Protein AF-W2TR23-F1 (afdb_monomer)

Radius of gyration: 15.1 Å; Cα contacts (8 Å, |Δi|>4): 56; chains: 1; bounding box: 31×30×42 Å

pLDDT: mean 83.9, std 17.19, range [39.22, 98.38]

Organism: Necator americanus (NCBI:txid51031)

InterPro domains:
  IPR002659 Glycosyl transferase, family 31 [PF01762] (8-70)

Structure (mmCIF, N/CA/C/O backbone):
data_AF-W2TR23-F1
#
_entry.id   AF-W2TR23-F1
#
loop_
_atom_site.group_PDB
_atom_site.id
_atom_site.type_symbol
_atom_site.label_atom_id
_atom_site.label_alt_id
_atom_site.label_comp_id
_atom_site.label_asym_id
_atom_site.label_entity_id
_atom_site.label_seq_id
_atom_site.pdbx_PDB_ins_code
_atom_site.Cartn_x
_atom_site.Cartn_y
_atom_site.Cartn_z
_atom_site.occupancy
_atom_site.B_iso_or_equiv
_atom_site.auth_seq_id
_atom_site.auth_comp_id
_atom_site.auth_asym_id
_atom_site.auth_atom_id
_atom_site.pdbx_PDB_model_num
ATOM 1 N N . MET A 1 1 ? 5.341 4.712 29.276 1.00 39.22 1 MET A N 1
ATOM 2 C CA . MET A 1 1 ? 4.993 3.278 29.265 1.00 39.22 1 MET A CA 1
ATOM 3 C C . MET A 1 1 ? 4.666 2.946 27.822 1.00 39.22 1 MET A C 1
ATOM 5 O O . MET A 1 1 ? 3.618 3.366 27.363 1.00 39.22 1 MET A O 1
ATOM 9 N N . LEU A 1 2 ? 5.593 2.336 27.082 1.00 48.56 2 LEU A N 1
ATOM 10 C CA . LEU A 1 2 ? 5.356 1.888 25.705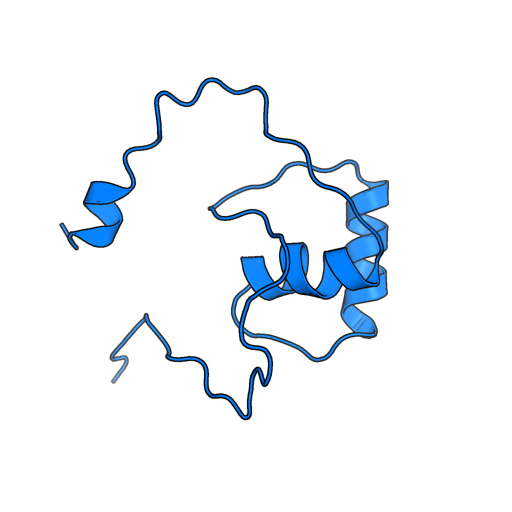 1.00 48.56 2 LEU A CA 1
ATOM 11 C C . LEU A 1 2 ? 5.299 0.358 25.719 1.00 48.56 2 LEU A C 1
ATOM 13 O O . LEU A 1 2 ? 6.357 -0.267 25.691 1.00 48.56 2 LEU A O 1
ATOM 17 N N . PRO A 1 3 ? 4.113 -0.257 25.842 1.00 48.19 3 PRO A N 1
ATOM 18 C CA . PRO A 1 3 ? 3.969 -1.684 25.647 1.00 48.19 3 PRO A CA 1
ATOM 19 C C . PRO A 1 3 ? 3.217 -1.958 24.336 1.00 48.19 3 PRO A C 1
ATOM 21 O O . PRO A 1 3 ? 2.160 -1.382 24.088 1.00 48.19 3 PRO A O 1
ATOM 24 N N . ASN A 1 4 ? 3.753 -2.903 23.561 1.00 46.12 4 ASN A N 1
ATOM 25 C CA . ASN A 1 4 ? 3.141 -3.592 22.415 1.00 46.12 4 ASN A CA 1
ATOM 26 C C . ASN A 1 4 ? 3.333 -2.903 21.050 1.00 46.12 4 ASN A C 1
ATOM 28 O O . ASN A 1 4 ? 2.487 -2.151 20.582 1.00 46.12 4 ASN A O 1
ATOM 32 N N . PHE A 1 5 ? 4.437 -3.240 20.373 1.00 57.00 5 PHE A N 1
ATOM 33 C CA . PHE A 1 5 ? 4.695 -2.884 18.966 1.00 57.00 5 PHE A CA 1
ATOM 34 C C . PHE A 1 5 ? 3.711 -3.549 17.977 1.00 57.00 5 PHE A C 1
ATOM 36 O O . PHE A 1 5 ? 3.579 -3.098 16.845 1.00 57.00 5 PHE A O 1
ATOM 43 N N . PHE A 1 6 ? 2.984 -4.587 18.404 1.00 62.59 6 PHE A N 1
ATOM 44 C CA . PHE A 1 6 ? 1.953 -5.249 17.604 1.00 62.59 6 PHE A CA 1
ATOM 45 C C . PHE A 1 6 ? 0.572 -4.712 17.983 1.00 62.59 6 PHE A C 1
ATOM 47 O O . PHE A 1 6 ? -0.034 -5.139 18.969 1.00 62.59 6 PHE A O 1
ATOM 54 N N . ARG A 1 7 ? 0.084 -3.739 17.211 1.00 76.25 7 ARG A N 1
ATOM 55 C CA . ARG A 1 7 ? -1.267 -3.187 17.353 1.00 76.25 7 ARG A CA 1
ATOM 56 C C . ARG A 1 7 ? -2.264 -4.044 16.569 1.00 76.25 7 ARG A C 1
ATOM 58 O O . ARG A 1 7 ? -2.051 -4.357 15.404 1.00 76.25 7 ARG A O 1
ATOM 65 N N . TYR A 1 8 ? -3.364 -4.402 17.222 1.00 85.88 8 TYR A N 1
ATOM 66 C CA . TYR A 1 8 ? -4.500 -5.075 16.594 1.00 85.88 8 TYR A CA 1
ATOM 67 C C . TYR A 1 8 ? -5.311 -4.091 15.738 1.00 85.88 8 TYR A C 1
ATOM 69 O O . TYR A 1 8 ? -5.493 -2.942 16.139 1.00 85.88 8 TYR A O 1
ATOM 77 N N . ILE A 1 9 ? -5.806 -4.553 14.586 1.00 89.75 9 ILE A N 1
ATOM 78 C CA . ILE A 1 9 ? -6.669 -3.779 13.684 1.00 89.75 9 ILE A CA 1
ATOM 79 C C . ILE A 1 9 ? -8.121 -4.151 13.968 1.00 89.75 9 ILE A C 1
ATOM 81 O O . ILE A 1 9 ? -8.505 -5.318 13.893 1.00 89.75 9 ILE A O 1
ATOM 85 N N . THR A 1 10 ? -8.931 -3.156 14.306 1.00 91.25 10 THR A N 1
ATOM 86 C CA . THR A 1 10 ? -10.362 -3.346 14.554 1.00 91.25 10 THR A CA 1
ATOM 87 C C . THR A 1 10 ? -11.168 -3.352 13.253 1.00 91.25 10 THR A C 1
ATOM 89 O O . THR A 1 10 ? -10.755 -2.788 12.242 1.00 91.25 10 THR A O 1
ATOM 92 N N . MET A 1 11 ? -12.370 -3.937 13.290 1.00 91.75 11 MET A N 1
ATOM 93 C CA . MET A 1 11 ? -13.291 -3.916 12.141 1.00 91.75 11 MET A CA 1
ATOM 94 C C . MET A 1 11 ? -13.828 -2.509 11.832 1.00 91.75 11 MET A C 1
ATOM 96 O O . MET A 1 11 ? -14.323 -2.275 10.736 1.00 91.75 11 MET A O 1
ATOM 100 N N . GLU A 1 12 ? -13.754 -1.581 12.790 1.00 91.31 12 GLU A N 1
ATOM 101 C CA . GLU A 1 12 ? -14.088 -0.170 12.567 1.00 91.31 12 GLU A CA 1
ATOM 102 C C . GLU A 1 12 ? -12.991 0.532 11.753 1.00 91.31 12 GLU A C 1
ATOM 104 O O . GLU A 1 12 ? -13.296 1.293 10.840 1.00 91.31 12 GLU A O 1
ATOM 109 N N . GLU A 1 13 ? -11.718 0.229 12.033 1.00 90.31 13 GLU A N 1
ATOM 110 C CA . GLU A 1 13 ? -10.572 0.759 11.281 1.00 90.31 13 GLU A CA 1
ATOM 111 C C . GLU A 1 13 ? -10.454 0.135 9.884 1.00 90.31 13 GLU A C 1
ATOM 113 O O . GLU A 1 13 ? -10.091 0.821 8.930 1.00 90.31 13 GLU A O 1
ATOM 118 N N . TYR A 1 14 ? -10.747 -1.162 9.750 1.00 92.81 14 TYR A N 1
ATOM 119 C CA . TYR A 1 14 ? -10.716 -1.867 8.472 1.00 92.81 14 TYR A CA 1
ATOM 120 C C . TYR A 1 14 ? -11.859 -2.893 8.386 1.00 92.81 14 TYR A C 1
ATOM 122 O O . TYR A 1 14 ? -11.739 -3.996 8.921 1.00 92.81 14 TYR A O 1
ATOM 130 N N . PRO A 1 15 ? -12.974 -2.571 7.703 1.00 93.69 15 PRO A N 1
AT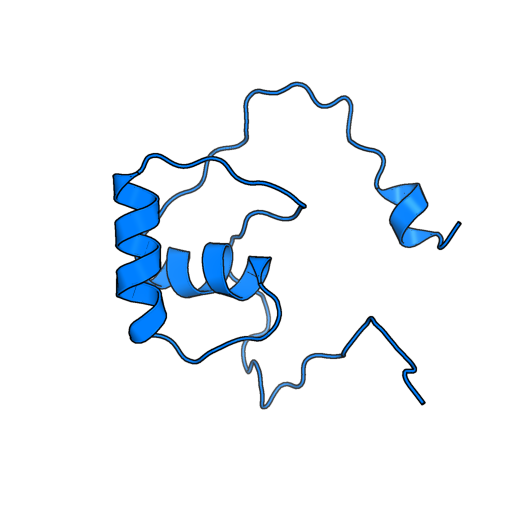OM 131 C CA . PRO A 1 15 ? -14.174 -3.412 7.708 1.00 93.69 15 PRO A CA 1
ATOM 132 C C . PRO A 1 15 ? -14.092 -4.622 6.767 1.00 93.69 15 PRO A C 1
ATOM 134 O O . PRO A 1 15 ? -15.034 -5.416 6.694 1.00 93.69 15 PRO A O 1
ATOM 137 N N . TYR A 1 16 ? -13.001 -4.768 6.011 1.00 93.44 16 TYR A N 1
ATOM 138 C CA . TYR A 1 16 ? -12.846 -5.856 5.050 1.00 93.44 16 TYR A CA 1
ATOM 139 C C . TYR A 1 16 ? -12.176 -7.072 5.684 1.00 93.44 16 TYR A C 1
ATOM 141 O O . TYR A 1 16 ? -11.320 -6.971 6.557 1.00 93.44 16 TYR A O 1
ATOM 149 N N . LYS A 1 17 ? -12.555 -8.255 5.195 1.00 93.81 17 LYS A N 1
ATOM 150 C CA . LYS A 1 17 ? -12.053 -9.533 5.712 1.00 93.81 17 LYS A CA 1
ATOM 151 C C . LYS A 1 17 ? -10.585 -9.802 5.361 1.00 93.81 17 LYS A C 1
ATOM 153 O O . LYS A 1 17 ? -9.911 -10.508 6.103 1.00 93.81 17 LYS A O 1
ATOM 158 N N . PHE A 1 18 ? -10.118 -9.293 4.223 1.00 94.06 18 PHE A N 1
ATOM 159 C CA . PHE A 1 18 ? -8.773 -9.527 3.707 1.00 94.06 1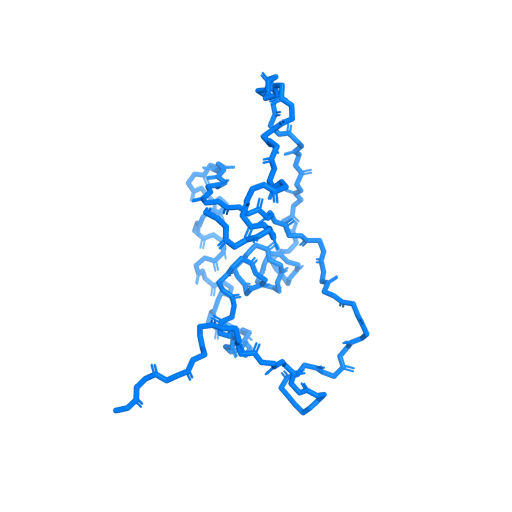8 PHE A CA 1
ATOM 160 C C . PHE A 1 18 ? -8.170 -8.212 3.234 1.00 94.06 18 PHE A C 1
ATOM 162 O O . PHE A 1 18 ? -8.887 -7.382 2.672 1.00 94.06 18 PHE A O 1
ATOM 169 N N . PHE A 1 19 ? -6.865 -8.055 3.443 1.00 94.56 19 PHE A N 1
ATOM 170 C CA . PHE A 1 19 ? -6.104 -6.978 2.823 1.00 94.56 19 PHE A CA 1
ATOM 171 C C . PHE A 1 19 ? -6.026 -7.192 1.304 1.00 94.56 19 PHE A C 1
ATOM 173 O O . PHE A 1 19 ? -6.118 -8.338 0.848 1.00 94.56 19 PHE A O 1
ATOM 180 N N . PRO A 1 20 ? -5.897 -6.112 0.511 1.00 95.56 20 PRO A N 1
ATOM 181 C CA . PRO A 1 20 ? -5.561 -6.233 -0.905 1.00 95.56 20 PRO A CA 1
ATOM 182 C C . PRO A 1 20 ? -4.191 -6.898 -1.079 1.00 95.56 20 PRO A C 1
ATOM 184 O O . PRO A 1 20 ? -3.471 -7.095 -0.107 1.00 95.56 20 PRO A O 1
ATOM 187 N N . GLU A 1 21 ? -3.830 -7.233 -2.313 1.00 94.94 21 GLU A N 1
ATOM 188 C CA . GLU A 1 21 ? -2.449 -7.593 -2.641 1.00 94.94 21 GLU A CA 1
ATOM 189 C C . GLU A 1 21 ? -1.510 -6.433 -2.283 1.00 94.94 21 GLU A C 1
ATOM 191 O O . GLU A 1 21 ? -1.850 -5.278 -2.528 1.00 94.94 21 GLU A O 1
ATOM 196 N N . TYR A 1 22 ? -0.380 -6.741 -1.646 1.00 94.62 22 TYR A N 1
ATOM 197 C CA . TYR A 1 22 ? 0.606 -5.764 -1.186 1.00 94.62 22 TYR A CA 1
ATOM 198 C C . TYR A 1 22 ? 1.996 -6.405 -1.133 1.00 94.62 22 TYR A C 1
ATOM 200 O O . TYR A 1 22 ? 2.124 -7.631 -1.060 1.00 94.62 22 TYR A O 1
ATOM 208 N N . CYS A 1 23 ? 3.044 -5.583 -1.126 1.00 91.62 23 CYS A N 1
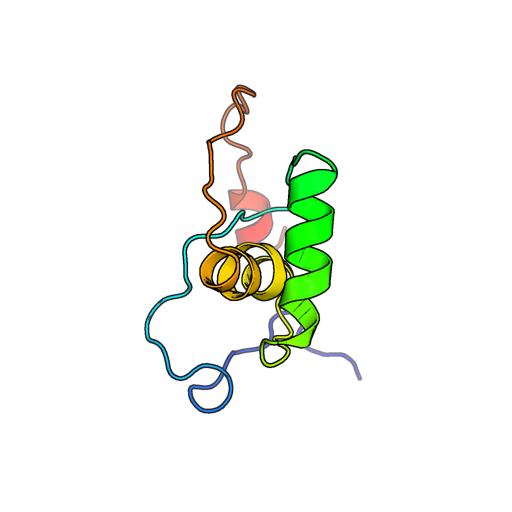ATOM 209 C CA . CYS A 1 23 ? 4.411 -6.050 -0.922 1.00 91.62 23 CYS A CA 1
ATOM 210 C C . CYS A 1 23 ? 4.696 -6.156 0.578 1.00 91.62 23 CYS A C 1
ATOM 212 O O . CYS A 1 23 ? 4.777 -5.143 1.264 1.00 91.62 23 CYS A O 1
ATOM 214 N N . LEU A 1 24 ? 4.855 -7.379 1.087 1.00 86.75 24 LEU A N 1
ATOM 215 C CA . LEU A 1 24 ? 5.290 -7.611 2.464 1.00 86.75 24 LEU A CA 1
ATOM 216 C C . LEU A 1 24 ? 6.815 -7.491 2.561 1.00 86.75 24 LEU A C 1
ATOM 218 O O . LEU A 1 24 ? 7.526 -8.261 1.914 1.00 86.75 24 LEU A O 1
ATOM 222 N N . GLY A 1 25 ? 7.306 -6.615 3.436 1.00 77.56 25 GLY A N 1
ATOM 223 C CA . GLY A 1 25 ? 8.714 -6.585 3.828 1.00 77.56 25 GLY A CA 1
ATOM 224 C C . GLY A 1 25 ? 9.344 -5.201 3.757 1.00 77.56 25 GLY A C 1
ATOM 225 O O . GLY A 1 25 ? 8.716 -4.221 3.386 1.00 77.56 25 GLY A O 1
ATOM 226 N N . ASP A 1 26 ? 10.631 -5.136 4.089 1.00 78.56 26 ASP A N 1
ATOM 227 C CA . ASP A 1 26 ? 11.332 -3.865 4.312 1.00 78.56 26 ASP A CA 1
ATOM 228 C C . ASP A 1 26 ? 11.540 -3.019 3.042 1.00 78.56 26 ASP A C 1
ATOM 230 O O . ASP A 1 26 ? 11.958 -1.861 3.127 1.00 78.56 26 ASP A O 1
ATOM 234 N N . MET A 1 27 ? 11.330 -3.594 1.852 1.00 84.62 27 MET A N 1
ATOM 235 C CA . MET A 1 27 ? 11.620 -2.928 0.585 1.00 84.62 27 MET A CA 1
ATOM 236 C C . MET A 1 27 ? 10.759 -3.447 -0.569 1.00 84.62 27 MET A C 1
ATOM 238 O O . MET A 1 27 ? 10.599 -4.649 -0.762 1.00 84.62 27 MET A O 1
ATOM 242 N N . TYR A 1 28 ? 10.324 -2.517 -1.417 1.00 90.38 28 TYR A N 1
ATOM 243 C CA . TYR A 1 28 ? 9.809 -2.771 -2.760 1.00 90.38 28 TYR A CA 1
ATOM 244 C C . TYR A 1 28 ? 10.554 -1.894 -3.775 1.00 90.38 28 TYR A C 1
ATOM 246 O O . TYR A 1 28 ? 11.189 -0.896 -3.423 1.00 90.38 28 TYR A O 1
ATOM 254 N N . VAL A 1 29 ? 10.493 -2.267 -5.053 1.00 91.38 29 VAL A N 1
ATOM 255 C CA . VAL A 1 29 ? 11.121 -1.515 -6.146 1.00 91.38 29 VAL A CA 1
ATOM 256 C C . VAL A 1 29 ? 10.047 -1.111 -7.141 1.00 91.38 29 VAL A C 1
ATOM 258 O O . VAL A 1 29 ? 9.269 -1.945 -7.591 1.00 91.38 29 VAL A O 1
ATOM 261 N N . ALA A 1 30 ? 10.027 0.164 -7.517 1.00 93.31 30 ALA A N 1
ATOM 262 C CA . ALA A 1 30 ? 9.146 0.669 -8.557 1.00 93.31 30 ALA A CA 1
ATOM 263 C C . ALA A 1 30 ? 9.831 1.775 -9.362 1.00 93.31 30 ALA A C 1
ATOM 265 O O . ALA A 1 30 ? 10.780 2.419 -8.907 1.00 93.31 30 ALA A O 1
ATOM 266 N N . ILE A 1 31 ? 9.338 2.008 -10.577 1.00 96.31 31 ILE A N 1
ATOM 267 C CA . ILE A 1 31 ? 9.801 3.119 -11.408 1.00 96.31 31 ILE A CA 1
ATOM 268 C C . ILE A 1 31 ? 9.276 4.460 -10.863 1.00 96.31 31 ILE A C 1
ATOM 270 O O . ILE A 1 31 ? 8.201 4.497 -10.257 1.00 96.31 31 ILE A O 1
ATOM 274 N N . PRO A 1 32 ? 9.974 5.588 -11.109 1.00 97.81 32 PRO A N 1
ATOM 275 C CA . PRO A 1 32 ? 9.582 6.887 -10.560 1.00 97.81 32 PRO A CA 1
ATOM 276 C C . PRO A 1 32 ? 8.141 7.309 -10.876 1.00 97.81 32 PRO A C 1
ATOM 278 O O . PRO A 1 32 ? 7.497 7.937 -10.040 1.00 97.81 32 PRO A O 1
ATOM 281 N N . SER A 1 33 ? 7.611 6.949 -12.051 1.00 97.75 33 SER A N 1
ATOM 282 C CA . SER A 1 33 ? 6.222 7.251 -12.419 1.00 97.75 33 SER A CA 1
ATOM 283 C C . SER A 1 33 ? 5.215 6.525 -11.530 1.00 97.75 33 SER A C 1
ATOM 285 O O . SER A 1 33 ? 4.251 7.139 -11.097 1.00 97.75 33 SER A O 1
ATOM 287 N N . THR A 1 34 ? 5.462 5.255 -11.201 1.00 97.44 34 THR A N 1
ATOM 288 C CA . THR A 1 34 ? 4.610 4.477 -10.292 1.00 97.44 34 THR A CA 1
ATOM 289 C C . THR A 1 34 ? 4.618 5.083 -8.892 1.00 97.44 34 THR A C 1
ATOM 291 O O . THR A 1 34 ? 3.562 5.248 -8.290 1.00 97.44 34 THR A O 1
ATOM 294 N N . ILE A 1 35 ? 5.792 5.493 -8.395 1.00 97.19 35 ILE A N 1
ATOM 295 C CA . ILE A 1 35 ? 5.906 6.178 -7.099 1.00 97.19 35 ILE A CA 1
ATOM 296 C C . ILE A 1 35 ? 5.151 7.514 -7.104 1.00 97.19 35 ILE A C 1
ATOM 298 O O . ILE A 1 35 ? 4.489 7.845 -6.122 1.00 97.19 35 ILE A O 1
ATOM 302 N N . ALA A 1 36 ? 5.206 8.275 -8.201 1.00 98.06 36 ALA A N 1
ATOM 303 C CA . ALA A 1 36 ? 4.435 9.509 -8.337 1.00 98.06 36 ALA A CA 1
ATOM 304 C C . ALA A 1 36 ? 2.921 9.241 -8.305 1.00 98.06 36 ALA A C 1
ATOM 306 O O . ALA A 1 36 ? 2.206 9.922 -7.576 1.00 98.06 36 ALA A O 1
ATOM 307 N N . THR A 1 37 ? 2.448 8.210 -9.011 1.00 98.31 37 THR A N 1
ATOM 308 C CA . THR A 1 37 ? 1.037 7.800 -8.981 1.00 98.31 37 THR A CA 1
ATOM 309 C C . THR A 1 37 ? 0.589 7.401 -7.574 1.00 98.31 37 THR A C 1
ATOM 311 O O . THR A 1 37 ? -0.448 7.873 -7.119 1.00 98.31 37 THR A O 1
ATOM 314 N N . LEU A 1 38 ? 1.384 6.604 -6.848 1.00 97.69 38 LEU A N 1
ATOM 315 C CA . LEU A 1 38 ? 1.096 6.247 -5.451 1.00 97.69 38 LEU A CA 1
ATOM 316 C C . LEU A 1 38 ? 1.017 7.484 -4.552 1.00 97.69 38 LEU A C 1
ATOM 318 O O . LEU A 1 38 ? 0.107 7.610 -3.737 1.00 97.69 38 LEU A O 1
ATOM 322 N N . ARG A 1 39 ? 1.960 8.419 -4.703 1.00 97.25 39 ARG A N 1
ATOM 323 C CA . ARG A 1 39 ? 1.967 9.669 -3.938 1.00 97.25 39 ARG A CA 1
ATOM 324 C C . ARG A 1 39 ? 0.687 10.465 -4.173 1.00 97.25 39 ARG A C 1
ATOM 326 O O . ARG A 1 39 ? 0.099 10.942 -3.205 1.00 97.25 39 ARG A O 1
ATOM 333 N N . ASP A 1 40 ? 0.276 10.631 -5.422 1.00 98.12 40 ASP A N 1
ATOM 334 C CA . ASP A 1 40 ? -0.908 11.419 -5.751 1.00 98.12 40 ASP A CA 1
ATOM 335 C C . ASP A 1 40 ? -2.175 10.742 -5.203 1.00 98.12 40 ASP A C 1
ATOM 337 O O . ASP A 1 40 ? -2.967 11.403 -4.525 1.00 98.12 40 ASP A O 1
ATOM 341 N N . GLU A 1 41 ? -2.295 9.421 -5.373 1.00 98.38 41 GLU A N 1
ATOM 342 C CA . GLU A 1 41 ? -3.448 8.640 -4.907 1.00 98.38 41 GLU A CA 1
ATOM 343 C C . GLU A 1 41 ? -3.530 8.521 -3.379 1.00 98.38 41 GLU A C 1
ATOM 345 O O . GLU A 1 41 ? -4.620 8.453 -2.814 1.00 98.38 41 GLU A O 1
ATOM 350 N N . SER A 1 42 ? -2.401 8.606 -2.668 1.00 97.50 42 SER A N 1
ATOM 351 C CA . SER A 1 42 ? -2.383 8.586 -1.198 1.00 97.50 42 SER A CA 1
ATOM 352 C C . SER A 1 42 ? -3.197 9.709 -0.543 1.00 97.50 42 SER A C 1
ATOM 354 O O . SER A 1 42 ? -3.605 9.575 0.609 1.00 97.50 42 SER A O 1
ATOM 356 N N . ASN A 1 43 ? -3.480 10.794 -1.274 1.00 97.19 43 ASN A N 1
ATOM 357 C CA . ASN A 1 43 ? -4.318 11.894 -0.791 1.00 97.19 43 ASN A CA 1
ATOM 358 C C . ASN A 1 43 ? -5.824 11.611 -0.922 1.00 97.19 43 ASN A C 1
ATOM 360 O O . ASN A 1 43 ? -6.626 12.331 -0.327 1.00 97.19 43 ASN A O 1
ATOM 364 N N . ASN A 1 44 ? -6.209 10.600 -1.705 1.00 97.62 44 ASN A N 1
ATOM 365 C CA . ASN A 1 44 ? -7.602 10.273 -2.018 1.00 97.62 44 ASN A CA 1
ATOM 366 C C . ASN A 1 44 ? -8.149 9.126 -1.158 1.00 97.62 44 ASN A C 1
ATOM 368 O O . ASN A 1 44 ? -9.364 8.928 -1.096 1.00 97.62 44 ASN A O 1
ATOM 372 N N . VAL A 1 45 ? -7.274 8.390 -0.470 1.00 95.25 45 VAL A N 1
ATOM 373 C CA . VAL A 1 45 ? -7.653 7.252 0.370 1.00 95.25 45 VAL A CA 1
ATOM 374 C C . VAL A 1 45 ? -7.592 7.587 1.866 1.00 95.25 45 VAL A C 1
ATOM 376 O O . VAL A 1 45 ? -6.748 8.376 2.299 1.00 95.25 45 VAL A O 1
ATOM 379 N N . PRO A 1 46 ? -8.452 6.980 2.705 1.00 93.69 46 PRO A N 1
ATOM 380 C CA . PRO A 1 46 ? -8.337 7.104 4.153 1.00 93.69 46 PRO A CA 1
ATOM 381 C C . PRO A 1 46 ? -7.003 6.547 4.658 1.00 93.69 46 PRO A C 1
ATOM 383 O O . PRO A 1 46 ? -6.614 5.435 4.301 1.00 93.69 46 PRO A O 1
ATOM 386 N N . PHE A 1 47 ? -6.330 7.304 5.525 1.00 93.88 47 PHE A N 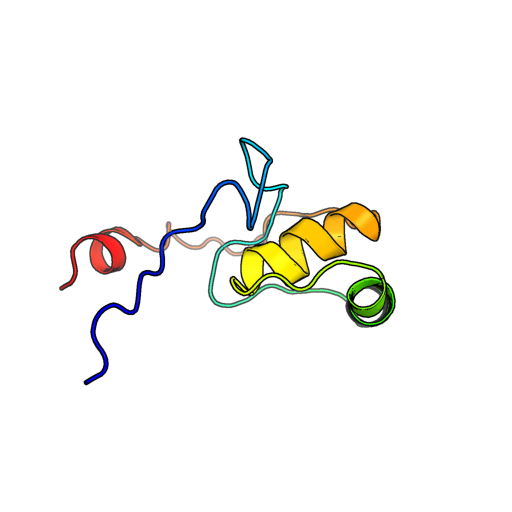1
ATOM 387 C CA . PHE A 1 47 ? -5.062 6.886 6.118 1.00 93.88 47 PHE A CA 1
ATOM 388 C C . PHE A 1 47 ? -5.201 5.570 6.894 1.00 93.88 47 PHE A C 1
ATOM 390 O O . PHE A 1 47 ? -6.103 5.413 7.721 1.00 93.88 47 PHE A O 1
ATOM 397 N N . PHE A 1 48 ? -4.249 4.663 6.676 1.00 94.06 48 PHE A N 1
ATOM 398 C CA . PHE A 1 48 ? -4.119 3.412 7.408 1.00 94.06 48 PHE A CA 1
ATOM 399 C C . PHE A 1 48 ? -2.702 3.289 7.977 1.00 94.06 48 PHE A C 1
ATOM 401 O O . PHE A 1 48 ? -1.728 3.627 7.315 1.00 94.06 48 PHE A O 1
ATOM 408 N N . TRP A 1 49 ? -2.580 2.849 9.232 1.00 91.75 49 TRP A N 1
ATOM 409 C CA . TRP A 1 49 ? -1.323 2.989 9.980 1.00 91.75 49 TRP A CA 1
ATOM 410 C C . TRP A 1 49 ? -0.255 1.946 9.628 1.00 91.75 49 TRP A C 1
ATOM 412 O O . TRP A 1 49 ? 0.917 2.168 9.925 1.00 91.75 49 TRP A O 1
ATOM 422 N N . VAL A 1 50 ? -0.646 0.810 9.044 1.00 91.75 50 VAL A N 1
ATOM 423 C CA . VAL A 1 50 ? 0.304 -0.218 8.601 1.00 91.75 50 VAL A CA 1
ATOM 424 C C . VAL A 1 50 ? 0.799 0.163 7.214 1.00 91.75 50 VAL A C 1
ATOM 426 O O . VAL A 1 50 ? 0.041 0.046 6.255 1.00 91.75 50 VAL A O 1
ATOM 429 N N . ASP A 1 51 ? 2.047 0.620 7.127 1.00 91.75 51 ASP A N 1
ATOM 430 C CA . ASP A 1 51 ? 2.612 1.233 5.918 1.00 91.75 51 ASP A CA 1
ATOM 431 C C . ASP A 1 51 ? 2.508 0.333 4.680 1.00 91.75 51 ASP A C 1
ATOM 433 O O . ASP A 1 51 ? 1.877 0.737 3.707 1.00 91.75 51 ASP A O 1
ATOM 437 N N . ASP A 1 52 ? 2.999 -0.910 4.741 1.00 92.56 52 ASP A N 1
ATOM 438 C CA . ASP A 1 52 ? 2.960 -1.849 3.607 1.00 92.56 52 ASP A CA 1
ATOM 439 C C . ASP A 1 52 ? 1.531 -2.063 3.081 1.00 92.56 52 ASP A C 1
ATOM 441 O O . ASP A 1 52 ? 1.288 -2.044 1.872 1.00 92.56 52 ASP A O 1
ATOM 445 N N . ILE A 1 53 ? 0.562 -2.199 3.996 1.00 94.81 53 ILE A N 1
ATOM 446 C CA . ILE A 1 53 ? -0.859 -2.369 3.660 1.00 94.81 53 ILE A CA 1
ATOM 447 C C . ILE A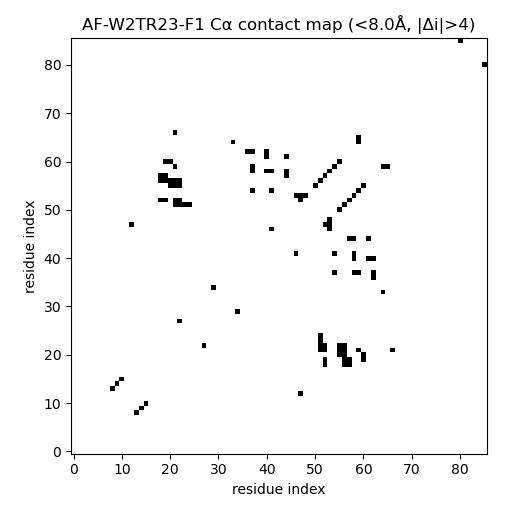 1 53 ? -1.440 -1.066 3.109 1.00 94.81 53 ILE A C 1
ATOM 449 O O . ILE A 1 53 ? -2.278 -1.100 2.212 1.00 94.81 53 ILE A O 1
ATOM 453 N N . PHE A 1 54 ? -1.034 0.085 3.638 1.00 95.94 54 PHE A N 1
ATOM 454 C CA . PHE A 1 54 ? -1.523 1.379 3.187 1.00 95.94 54 PHE A CA 1
ATOM 455 C C . PHE A 1 54 ? -0.988 1.715 1.796 1.00 95.94 54 PHE A C 1
ATOM 457 O O . PHE A 1 54 ? -1.774 1.852 0.863 1.00 95.94 54 PHE A O 1
ATOM 464 N N . THR A 1 55 ? 0.331 1.810 1.642 1.00 95.56 55 THR A N 1
ATOM 465 C CA . THR A 1 55 ? 0.991 2.301 0.428 1.00 95.56 55 THR A CA 1
ATOM 466 C C . THR A 1 55 ? 0.948 1.280 -0.702 1.00 95.56 55 THR A C 1
ATOM 468 O O . THR A 1 55 ? 0.443 1.576 -1.782 1.00 95.56 55 THR A O 1
ATOM 471 N N . THR A 1 56 ? 1.424 0.058 -0.468 1.00 96.56 56 THR A N 1
ATOM 472 C CA . THR A 1 56 ? 1.460 -0.976 -1.515 1.00 96.56 56 THR A CA 1
ATOM 473 C C . THR A 1 56 ? 0.197 -1.824 -1.571 1.00 96.56 56 THR A C 1
ATOM 475 O O . THR A 1 56 ? 0.022 -2.563 -2.523 1.00 96.56 56 THR A O 1
ATOM 478 N N . GLY A 1 57 ? -0.711 -1.703 -0.604 1.00 96.75 57 GLY A N 1
ATOM 479 C CA . GLY A 1 57 ? -2.004 -2.380 -0.644 1.00 96.75 57 GLY A CA 1
ATOM 480 C C . GLY A 1 57 ? -3.138 -1.474 -1.113 1.00 96.75 57 GLY A C 1
ATOM 481 O O . GLY A 1 57 ? -3.604 -1.549 -2.247 1.00 96.75 57 GLY A O 1
ATOM 482 N N . ILE A 1 58 ? -3.635 -0.637 -0.203 1.00 97.56 58 ILE A N 1
ATOM 483 C CA . ILE A 1 58 ? -4.838 0.178 -0.401 1.00 97.56 58 ILE A CA 1
ATOM 484 C C . ILE A 1 58 ? -4.607 1.218 -1.498 1.00 97.56 58 ILE A C 1
ATOM 486 O O . ILE A 1 58 ? -5.356 1.239 -2.471 1.00 97.56 58 ILE A O 1
ATOM 490 N N . VAL A 1 59 ? -3.563 2.043 -1.372 1.00 98.06 59 VAL A N 1
ATOM 491 C CA . VAL A 1 59 ? -3.243 3.097 -2.348 1.00 98.06 59 VAL A CA 1
ATOM 492 C C . VAL A 1 59 ? -2.952 2.482 -3.716 1.00 98.06 59 VAL A C 1
ATOM 494 O O . VAL A 1 59 ? -3.494 2.938 -4.716 1.00 98.06 59 VAL A O 1
ATOM 497 N N . ALA A 1 60 ? -2.144 1.420 -3.774 1.00 97.75 60 ALA A N 1
ATOM 498 C CA . ALA A 1 60 ? -1.816 0.755 -5.033 1.00 97.75 60 ALA A CA 1
ATOM 499 C C . ALA A 1 60 ? -3.043 0.164 -5.742 1.00 97.75 60 ALA A C 1
ATOM 501 O O . ALA A 1 60 ? -3.159 0.294 -6.963 1.00 97.75 60 ALA A O 1
ATOM 502 N N . ARG A 1 61 ? -3.978 -0.434 -4.990 1.00 97.75 61 ARG A N 1
ATOM 503 C CA . ARG A 1 61 ? -5.238 -0.944 -5.541 1.00 97.75 61 ARG A CA 1
ATOM 504 C C . ARG A 1 61 ? -6.075 0.174 -6.156 1.00 97.75 61 ARG A C 1
ATOM 506 O O . ARG A 1 61 ? -6.534 0.013 -7.284 1.00 97.75 61 ARG A O 1
ATOM 513 N N . GLU A 1 62 ? -6.280 1.279 -5.438 1.00 97.88 62 GLU A N 1
ATOM 514 C CA . GLU A 1 62 ? -7.066 2.412 -5.956 1.00 97.88 62 GLU A CA 1
ATOM 515 C C . GLU A 1 62 ? -6.364 3.094 -7.145 1.00 97.88 62 GLU A C 1
ATOM 517 O O . GLU A 1 62 ? -7.016 3.499 -8.104 1.00 97.88 62 GLU A O 1
ATOM 522 N N . ALA A 1 63 ? -5.028 3.110 -7.149 1.00 97.56 63 ALA A N 1
ATOM 523 C CA . ALA A 1 63 ? -4.209 3.597 -8.257 1.00 97.56 63 ALA A CA 1
ATOM 524 C C . ALA A 1 63 ? -4.163 2.653 -9.479 1.00 97.56 63 ALA A C 1
ATOM 526 O O . ALA A 1 63 ? -3.620 3.031 -10.519 1.00 97.56 63 ALA A O 1
ATOM 527 N N . GLY A 1 64 ? -4.686 1.424 -9.374 1.00 97.44 64 GLY A N 1
ATOM 528 C CA . GLY A 1 64 ? -4.641 0.426 -10.447 1.00 97.44 64 GLY A CA 1
ATOM 529 C C . GLY A 1 64 ? -3.233 -0.098 -10.762 1.00 97.44 64 GLY A C 1
ATOM 530 O O . GLY A 1 64 ? -2.941 -0.420 -11.914 1.00 97.44 64 GLY A O 1
ATOM 531 N N . ILE A 1 65 ? -2.349 -0.151 -9.763 1.00 96.75 65 ILE A N 1
ATOM 532 C CA . ILE A 1 65 ? -0.974 -0.649 -9.897 1.00 96.75 65 ILE A CA 1
ATOM 533 C C . ILE A 1 65 ? -0.948 -2.176 -9.764 1.00 96.75 65 ILE A C 1
ATOM 535 O O . ILE A 1 65 ? -1.663 -2.754 -8.949 1.00 96.75 65 ILE A O 1
ATOM 539 N N . THR A 1 66 ? -0.104 -2.824 -10.566 1.00 94.56 66 THR A N 1
ATOM 540 C CA . THR A 1 66 ? 0.118 -4.276 -10.554 1.00 94.56 66 THR A CA 1
ATOM 541 C C . THR A 1 66 ? 1.484 -4.625 -9.973 1.00 94.56 66 THR A C 1
ATOM 543 O O . THR A 1 66 ? 2.417 -3.821 -10.046 1.00 94.56 66 THR A O 1
ATOM 546 N N . PHE A 1 67 ? 1.611 -5.845 -9.454 1.00 93.19 67 PHE A N 1
ATOM 54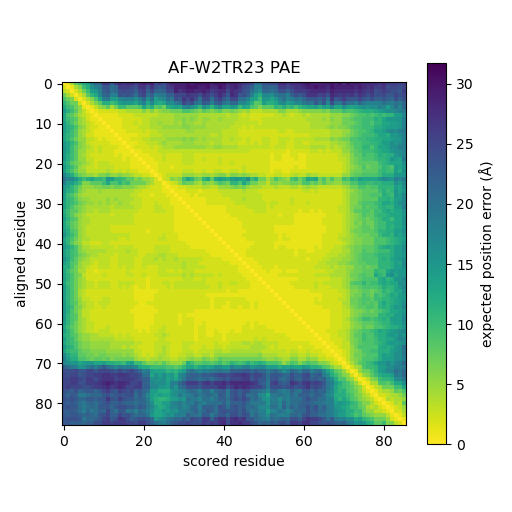7 C CA . PHE A 1 67 ? 2.820 -6.352 -8.810 1.00 93.19 67 PHE A CA 1
ATOM 548 C C . PHE A 1 67 ? 3.471 -7.460 -9.627 1.00 93.19 67 PHE A C 1
ATOM 550 O O . PHE A 1 67 ? 2.805 -8.179 -10.366 1.00 93.19 67 PHE A O 1
ATOM 557 N N . GLU A 1 68 ? 4.784 -7.582 -9.470 1.00 90.00 68 GLU A N 1
ATOM 558 C CA . GLU A 1 68 ? 5.584 -8.678 -10.003 1.00 90.00 68 GLU A CA 1
ATOM 559 C C . GLU A 1 68 ? 6.566 -9.111 -8.918 1.00 90.00 68 GLU A C 1
ATOM 561 O O . GLU A 1 68 ? 7.149 -8.267 -8.225 1.00 90.00 68 GLU A O 1
ATOM 566 N N . ASP A 1 69 ? 6.772 -10.420 -8.787 1.00 85.44 69 ASP A N 1
ATOM 567 C CA . ASP A 1 69 ? 7.765 -10.951 -7.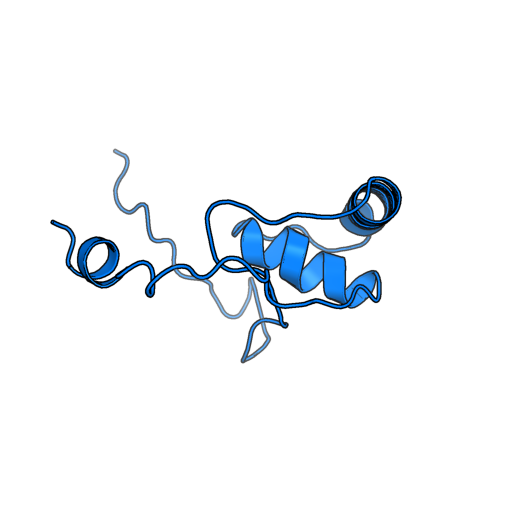861 1.00 85.44 69 ASP A CA 1
ATOM 568 C C . ASP A 1 69 ? 9.167 -10.518 -8.299 1.00 85.44 69 ASP A C 1
ATOM 570 O O . ASP A 1 69 ? 9.557 -10.637 -9.467 1.00 85.44 69 ASP A O 1
ATOM 574 N N . LEU A 1 70 ? 9.960 -10.025 -7.345 1.00 80.81 70 LEU A N 1
ATOM 575 C CA . LEU A 1 70 ? 11.341 -9.671 -7.635 1.00 80.81 70 LEU A CA 1
ATOM 576 C C . LEU A 1 70 ? 12.104 -10.934 -8.064 1.00 80.81 70 LEU A C 1
ATOM 578 O O . LEU A 1 70 ? 12.098 -11.928 -7.339 1.00 80.81 70 LEU A O 1
ATOM 582 N N . PRO A 1 71 ? 12.858 -10.897 -9.179 1.00 73.50 71 PRO A N 1
ATOM 583 C CA . PRO A 1 71 ? 13.613 -12.051 -9.672 1.00 73.50 71 PRO A CA 1
ATOM 584 C C . PRO A 1 71 ? 14.857 -12.360 -8.820 1.00 73.50 71 PRO A C 1
ATOM 586 O O . PRO A 1 71 ? 15.735 -13.116 -9.238 1.00 73.50 71 PRO A O 1
ATOM 589 N N . ILE A 1 72 ? 14.971 -11.753 -7.637 1.00 68.25 72 ILE A N 1
ATOM 590 C CA . ILE A 1 72 ? 16.036 -12.045 -6.690 1.00 68.25 72 ILE A CA 1
ATOM 591 C C . ILE A 1 72 ? 15.708 -13.406 -6.088 1.00 68.25 72 ILE A C 1
ATOM 593 O O . ILE A 1 72 ? 14.725 -13.560 -5.369 1.00 68.25 72 ILE A O 1
ATOM 597 N N . SER A 1 73 ? 16.556 -14.394 -6.367 1.00 56.56 73 SER A N 1
ATOM 598 C CA . SER A 1 73 ? 16.592 -15.654 -5.636 1.00 56.56 73 SER A CA 1
ATOM 599 C C . SER A 1 73 ? 17.053 -15.373 -4.208 1.00 56.56 73 SER A C 1
ATOM 601 O O . SER A 1 73 ? 18.211 -15.577 -3.851 1.00 56.56 73 SER A O 1
ATOM 603 N N . VAL A 1 74 ? 16.142 -14.846 -3.397 1.00 57.53 74 VAL A N 1
ATOM 604 C CA . VAL A 1 74 ? 16.194 -15.027 -1.960 1.00 57.53 74 VAL A CA 1
ATOM 605 C C . VAL A 1 74 ? 15.923 -16.508 -1.756 1.00 57.53 74 VAL A C 1
ATOM 607 O O . VAL A 1 74 ? 14.780 -16.957 -1.837 1.00 57.53 74 VAL A O 1
ATOM 610 N N . ASP A 1 75 ? 16.976 -17.297 -1.534 1.00 58.06 75 ASP A N 1
ATOM 611 C CA . ASP A 1 75 ? 16.825 -18.476 -0.684 1.00 58.06 75 ASP A CA 1
ATOM 612 C C . ASP A 1 75 ? 15.969 -18.006 0.487 1.00 58.06 75 ASP A C 1
ATOM 614 O O . ASP A 1 75 ? 16.390 -17.075 1.178 1.00 58.06 75 ASP A O 1
ATOM 618 N N . ARG A 1 76 ? 14.718 -18.501 0.540 1.00 58.12 76 ARG A N 1
ATOM 619 C CA . ARG A 1 76 ? 13.606 -17.930 1.315 1.00 58.12 76 ARG A CA 1
ATOM 620 C C . ARG A 1 76 ? 14.161 -17.268 2.559 1.00 58.12 76 ARG A C 1
ATOM 622 O O . ARG A 1 76 ? 14.674 -17.986 3.414 1.00 58.12 76 ARG A O 1
ATOM 629 N N . LEU A 1 77 ? 14.101 -15.936 2.622 1.00 58.78 77 LEU A N 1
ATOM 630 C CA . LEU A 1 77 ? 14.407 -15.216 3.849 1.00 58.78 77 LEU A CA 1
ATOM 631 C C . LEU A 1 77 ? 13.584 -15.914 4.931 1.00 58.78 77 LEU A C 1
ATOM 633 O O . LEU A 1 77 ? 12.354 -15.921 4.874 1.00 58.78 77 LEU A O 1
ATOM 637 N N . ASP A 1 78 ? 14.265 -16.666 5.795 1.00 60.75 78 ASP A N 1
ATOM 638 C CA . ASP A 1 78 ? 13.624 -17.525 6.778 1.00 60.75 78 ASP A CA 1
ATOM 639 C C . ASP A 1 78 ? 13.070 -16.607 7.850 1.00 60.75 78 ASP A C 1
ATOM 641 O O . ASP A 1 78 ? 13.691 -16.417 8.881 1.00 60.75 78 ASP A O 1
ATOM 645 N N . TYR A 1 79 ? 11.917 -15.989 7.610 1.00 59.94 79 TYR A N 1
ATOM 646 C CA . TYR A 1 79 ? 11.307 -15.079 8.570 1.00 59.94 79 TYR A CA 1
ATOM 647 C C . TYR A 1 79 ? 10.880 -15.790 9.869 1.00 59.94 79 TYR A C 1
ATOM 649 O O . TYR A 1 79 ? 10.408 -15.127 10.791 1.00 59.94 79 TYR A O 1
ATOM 657 N N . GLY A 1 80 ? 11.065 -17.116 9.989 1.00 60.75 80 GLY A N 1
ATOM 658 C CA . GLY A 1 80 ? 10.784 -17.891 11.196 1.00 60.75 80 GLY A CA 1
ATOM 659 C C . GLY A 1 80 ? 11.428 -17.298 12.449 1.00 60.75 80 GLY A C 1
ATOM 660 O O . GLY A 1 80 ? 10.776 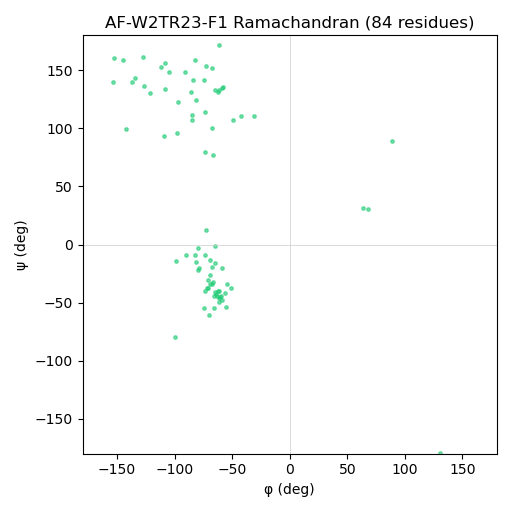-17.223 13.487 1.00 60.75 80 GLY A O 1
ATOM 661 N N . HIS A 1 81 ? 12.646 -16.758 12.345 1.00 59.84 81 HIS A N 1
ATOM 662 C CA . HIS A 1 81 ? 13.305 -16.112 13.484 1.00 59.84 81 HIS A CA 1
ATOM 663 C C . HIS A 1 81 ? 12.612 -14.815 13.938 1.00 59.84 81 HIS A C 1
ATOM 665 O O . HIS A 1 81 ? 12.525 -14.571 15.140 1.00 59.84 81 HIS A O 1
ATOM 671 N N . PHE A 1 82 ? 12.032 -14.031 13.020 1.00 54.09 82 PHE A N 1
ATOM 672 C CA . PHE A 1 82 ? 11.246 -12.843 13.380 1.00 54.09 82 PHE A CA 1
ATOM 673 C C . PHE A 1 82 ? 9.928 -13.207 14.076 1.00 54.09 82 PHE A C 1
ATOM 675 O O . PHE A 1 82 ? 9.492 -12.494 14.979 1.00 54.09 82 PHE A O 1
ATOM 682 N N . TYR A 1 83 ? 9.303 -14.327 13.697 1.00 56.00 83 TYR A N 1
ATOM 683 C CA . TYR A 1 83 ? 8.064 -14.798 14.327 1.00 56.00 83 TYR A CA 1
ATOM 684 C C . TYR A 1 83 ? 8.293 -15.530 15.660 1.00 56.00 83 TYR A C 1
ATOM 686 O O . TYR A 1 83 ? 7.381 -15.592 16.484 1.00 56.00 83 TYR A O 1
ATOM 694 N N . GLU A 1 84 ? 9.496 -16.061 15.903 1.00 65.50 84 GLU A N 1
ATOM 695 C CA . GLU A 1 84 ? 9.868 -16.720 17.164 1.00 65.50 84 GLU A CA 1
ATOM 696 C C . GLU A 1 84 ? 10.299 -15.752 18.280 1.00 65.50 84 GLU A C 1
ATOM 698 O O . GLU A 1 84 ? 10.452 -16.180 19.426 1.00 65.50 84 GLU A O 1
ATOM 703 N N . GLY A 1 85 ? 10.478 -14.460 17.981 1.00 48.75 85 GLY A N 1
ATOM 704 C CA . GLY A 1 85 ? 10.848 -13.446 18.976 1.00 48.75 85 GLY A CA 1
ATOM 705 C C . GLY A 1 85 ? 12.223 -13.671 19.620 1.00 48.75 85 GLY A C 1
ATOM 706 O O . GLY A 1 85 ? 12.394 -13.347 20.798 1.00 48.75 85 GLY A O 1
ATOM 707 N N . LYS A 1 86 ? 13.171 -14.254 18.875 1.00 43.03 86 LYS A N 1
ATOM 708 C CA . LYS A 1 86 ? 14.570 -14.448 19.290 1.00 43.03 86 LYS A CA 1
ATOM 709 C C . LYS A 1 86 ? 15.496 -13.423 18.655 1.00 43.03 86 LYS A C 1
ATOM 711 O O . LYS A 1 86 ? 15.285 -13.102 17.468 1.00 43.03 86 LYS A O 1
#

Mean predicted aligned error: 8.14 Å

Solvent-accessible surface area (backbone atoms only — not comparable to full-atom values): 5848 Å² total; per-residue (Å²): 140,92,82,69,94,77,75,83,85,48,60,87,84,48,77,62,96,67,81,63,74,51,60,86,68,100,75,86,87,78,55,72,68,57,53,50,48,40,57,61,36,51,75,78,50,84,90,55,90,54,56,46,54,28,56,45,7,54,26,21,55,78,61,69,62,85,87,76,85,72,90,68,83,61,76,70,76,71,58,62,50,72,76,66,77,111

Sequence (86 aa):
MLPNFFRYITMEEYPYKFFPEYCLGDMYVAIPSTIATLRDESNNVPFFWVDDIFTTGIVAREAGITFEDLPISVDRLDYGHFYEGK

Foldseek 3Di:
DDDDPPDDDDCVNPVDPDWADWDDDDDDDDDPVLVVLLVVQLVVDDDDDPCRSSRRTPSCVVSVHDDDDDPDPPPPPPCVCVVVVD

Secondary structure (DSSP, 8-state):
----S-PPPPTTT--SSSPPS---SS-----HHHHHHHHHHTTTS---SSHHIIIIIIIHHHTT--------------THHHHHT-